Protein AF-A0A2P5D8F9-F1 (afdb_monomer_lite)

InterPro domains:
  IPR011990 Tetratricopeptide-like helical domain superfamily [G3DSA:1.25.40.10] (1-106)
  IPR046848 E motif [PF20431] (31-87)
  IPR046960 Pentatricopeptide repeat-containing protein At4g14850-like, plant [PTHR47926] (33-95)

pLDDT: mean 79.88, std 12.31, range [43.84, 93.25]

Organism: Parasponia andersonii (NCBI:txid3476)

Structure (mmCIF, N/CA/C/O backbone):
data_AF-A0A2P5D8F9-F1
#
_entry.id   AF-A0A2P5D8F9-F1
#
loop_
_atom_site.group_PDB
_atom_site.id
_atom_site.type_symbol
_atom_site.label_atom_id
_atom_site.label_alt_id
_atom_site.label_comp_id
_atom_site.label_asym_id
_atom_site.label_entity_id
_atom_site.label_seq_id
_atom_site.pdbx_PDB_ins_code
_atom_site.Cartn_x
_atom_site.Cartn_y
_atom_site.Cartn_z
_atom_site.occupancy
_atom_site.B_iso_or_equiv
_atom_site.auth_seq_id
_atom_site.auth_comp_id
_atom_site.auth_asym_id
_atom_site.auth_atom_id
_atom_site.pdbx_PDB_model_num
ATOM 1 N N . MET A 1 1 ? -5.973 -20.041 15.581 1.00 43.84 1 MET A N 1
ATOM 2 C CA . MET A 1 1 ? -7.073 -20.383 14.648 1.00 43.84 1 MET A CA 1
ATOM 3 C C . MET A 1 1 ? -6.852 -19.497 13.431 1.00 43.84 1 MET A C 1
ATOM 5 O O . MET A 1 1 ? -6.754 -18.305 13.642 1.00 43.84 1 MET A O 1
ATOM 9 N N . THR A 1 2 ? -6.565 -19.950 12.215 1.00 45.75 2 THR A N 1
ATOM 10 C CA . THR A 1 2 ? -7.042 -21.113 11.451 1.00 45.75 2 THR A CA 1
ATOM 11 C C . THR A 1 2 ? -5.952 -21.567 10.465 1.00 45.75 2 THR A C 1
ATOM 13 O O . THR A 1 2 ? -5.597 -20.816 9.566 1.00 45.75 2 THR A O 1
ATOM 16 N N . GLN A 1 3 ? -5.447 -22.798 10.609 1.00 51.78 3 GLN A N 1
ATOM 17 C CA . GLN A 1 3 ? -4.784 -23.534 9.524 1.00 51.78 3 GLN A CA 1
ATOM 18 C C . GLN A 1 3 ? -5.798 -24.547 9.000 1.00 51.78 3 GLN A C 1
ATOM 20 O O . GLN A 1 3 ? -5.904 -25.660 9.507 1.00 51.78 3 GLN A O 1
ATOM 25 N N . ILE A 1 4 ? -6.594 -24.140 8.023 1.00 54.47 4 ILE A N 1
ATOM 26 C CA . ILE A 1 4 ? -7.422 -25.057 7.246 1.00 54.47 4 ILE A CA 1
ATOM 27 C C . ILE A 1 4 ? -6.734 -25.042 5.879 1.00 54.47 4 ILE A C 1
ATOM 29 O O . ILE A 1 4 ? -6.595 -23.971 5.303 1.00 54.47 4 ILE A O 1
ATOM 33 N N . HIS A 1 5 ? -6.196 -26.180 5.428 1.00 59.62 5 HIS A N 1
ATOM 34 C CA . HIS A 1 5 ? -5.420 -26.378 4.179 1.00 59.62 5 HIS A CA 1
ATOM 35 C C . HIS A 1 5 ? -3.887 -26.210 4.211 1.00 59.62 5 HIS A C 1
ATOM 37 O O . HIS A 1 5 ? -3.257 -26.447 3.186 1.00 59.62 5 HIS A O 1
ATOM 43 N N . GLY A 1 6 ? -3.253 -25.871 5.341 1.00 56.50 6 GLY A N 1
ATOM 44 C CA . GLY A 1 6 ? -1.777 -25.828 5.431 1.00 56.50 6 GLY A CA 1
ATOM 45 C C . GLY A 1 6 ? -1.100 -24.742 4.577 1.00 56.50 6 GLY A C 1
ATOM 46 O O . GLY A 1 6 ? 0.119 -24.739 4.440 1.00 56.50 6 GLY A O 1
ATOM 47 N N . LEU A 1 7 ? -1.879 -23.814 4.018 1.00 62.62 7 LEU A N 1
ATOM 48 C CA . LEU A 1 7 ? -1.381 -22.650 3.294 1.00 62.62 7 LEU A CA 1
ATOM 49 C C . LEU A 1 7 ? -1.146 -21.516 4.293 1.00 62.62 7 LEU A C 1
ATOM 51 O O . LEU A 1 7 ? -2.039 -21.185 5.073 1.00 62.62 7 LEU A O 1
ATOM 55 N N . ASN A 1 8 ? 0.049 -20.927 4.272 1.00 65.00 8 ASN A N 1
ATOM 56 C CA . ASN A 1 8 ? 0.338 -19.683 4.977 1.00 65.00 8 ASN A CA 1
ATOM 57 C C . ASN A 1 8 ? 0.147 -18.532 3.976 1.00 65.00 8 ASN A C 1
ATOM 59 O O . ASN A 1 8 ? 0.966 -18.423 3.061 1.00 65.00 8 ASN A O 1
ATOM 63 N N . PRO A 1 9 ? -0.923 -17.722 4.077 1.00 74.19 9 PRO A N 1
ATOM 64 C CA . PRO A 1 9 ? -1.187 -16.667 3.106 1.00 74.19 9 PRO A CA 1
ATOM 65 C C . PRO A 1 9 ? -0.037 -15.655 3.082 1.00 74.19 9 PRO A C 1
ATOM 67 O O . PRO A 1 9 ? 0.327 -15.102 4.120 1.00 74.19 9 PRO A O 1
ATOM 70 N N . GLY A 1 10 ? 0.535 -15.439 1.899 1.00 77.12 10 GLY A N 1
ATOM 71 C CA . GLY A 1 10 ? 1.515 -14.386 1.639 1.00 77.12 10 GLY A CA 1
ATOM 72 C C . GLY A 1 10 ? 0.873 -13.006 1.489 1.00 77.12 10 GLY A C 1
ATOM 73 O O . GLY A 1 10 ? -0.353 -12.859 1.506 1.00 77.12 10 GLY A O 1
ATOM 74 N N . HIS A 1 11 ? 1.709 -11.986 1.317 1.00 75.38 11 HIS A N 1
ATOM 75 C CA . HIS A 1 11 ? 1.288 -10.596 1.140 1.00 75.38 11 HIS A CA 1
ATOM 76 C C . HIS A 1 11 ? 0.310 -10.415 -0.035 1.00 75.38 11 HIS A C 1
ATOM 78 O O . HIS A 1 11 ? -0.688 -9.705 0.102 1.00 75.38 11 HIS A O 1
ATOM 84 N N . GLU A 1 12 ? 0.509 -11.142 -1.142 1.00 76.50 12 GLU A N 1
ATOM 85 C CA . GLU A 1 12 ? -0.377 -11.107 -2.308 1.00 76.50 12 GLU A CA 1
ATOM 86 C C . GLU A 1 12 ? -1.822 -11.512 -1.968 1.00 76.50 12 GLU A C 1
ATOM 88 O O . GLU A 1 12 ? -2.779 -10.917 -2.467 1.00 76.50 12 GLU A O 1
ATOM 93 N N . HIS A 1 13 ? -1.997 -12.458 -1.042 1.00 81.88 13 HIS A N 1
ATOM 94 C CA . HIS A 1 13 ? -3.311 -12.936 -0.620 1.00 81.88 13 HIS A CA 1
ATOM 95 C C . HIS A 1 13 ? -4.051 -11.891 0.228 1.00 81.88 13 HIS A C 1
ATOM 97 O O . HIS A 1 13 ? -5.249 -11.672 0.038 1.00 81.88 13 HIS A O 1
ATOM 103 N N . TYR A 1 14 ? -3.344 -11.207 1.135 1.00 82.56 14 TYR A N 1
ATOM 104 C CA . TYR A 1 14 ? -3.925 -10.127 1.940 1.00 82.56 14 TYR A CA 1
ATOM 105 C C . TYR A 1 14 ? -4.237 -8.889 1.093 1.00 82.56 14 TYR A C 1
ATOM 107 O O . TYR A 1 14 ? -5.286 -8.275 1.286 1.00 82.56 14 TYR A O 1
ATOM 115 N N . ALA A 1 15 ? -3.389 -8.554 0.115 1.00 82.00 15 ALA A N 1
ATOM 116 C CA . ALA A 1 15 ? -3.650 -7.465 -0.824 1.00 82.00 15 ALA A CA 1
ATOM 117 C C . ALA A 1 15 ? -4.936 -7.710 -1.636 1.00 82.00 15 ALA A C 1
ATOM 119 O O . ALA A 1 15 ? -5.792 -6.826 -1.719 1.00 82.00 15 ALA A O 1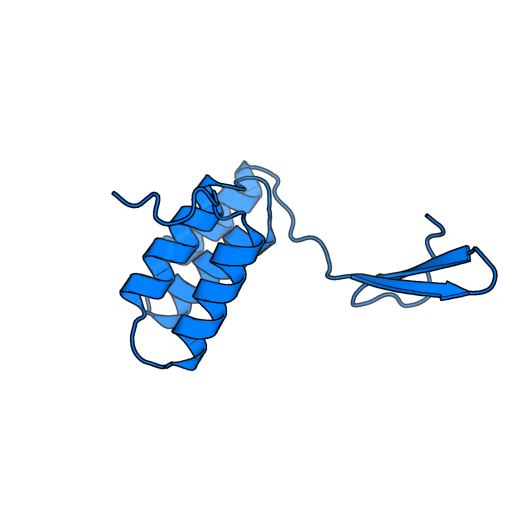
ATOM 120 N N . CYS A 1 16 ? -5.124 -8.930 -2.158 1.00 84.44 16 CYS A N 1
ATOM 121 C CA . CYS A 1 16 ? -6.371 -9.325 -2.818 1.00 84.44 16 CYS A CA 1
ATOM 122 C C . CYS A 1 16 ? -7.583 -9.215 -1.885 1.00 84.44 16 CYS A C 1
ATOM 124 O O . CYS A 1 16 ? -8.644 -8.751 -2.305 1.00 84.44 16 CYS A O 1
ATOM 126 N N . LEU A 1 17 ? -7.435 -9.617 -0.621 1.00 84.50 17 LEU A N 1
ATOM 127 C CA . LEU A 1 17 ? -8.519 -9.555 0.354 1.00 84.50 17 LEU A CA 1
ATOM 128 C C . LEU A 1 17 ? -8.925 -8.107 0.668 1.00 84.50 17 LEU A C 1
ATOM 130 O O . LEU A 1 17 ? -10.117 -7.815 0.726 1.00 84.50 17 LEU A O 1
ATOM 134 N N . VAL A 1 18 ? -7.965 -7.186 0.801 1.00 84.94 18 VAL A N 1
ATOM 135 C CA . VAL A 1 18 ? -8.251 -5.753 0.973 1.00 84.94 18 VAL A CA 1
ATOM 136 C C . VAL A 1 18 ? -9.066 -5.192 -0.197 1.00 84.94 18 VAL A C 1
ATOM 138 O O . VAL A 1 18 ? -10.034 -4.462 0.031 1.00 84.94 18 VAL A O 1
ATOM 141 N N . ASP A 1 19 ? -8.675 -5.503 -1.435 1.00 83.31 19 ASP A N 1
ATOM 142 C CA . ASP A 1 19 ? -9.366 -5.019 -2.637 1.00 83.31 19 ASP A CA 1
ATOM 143 C C . ASP A 1 19 ? -10.788 -5.590 -2.730 1.00 83.31 19 ASP A C 1
ATOM 145 O O . ASP A 1 19 ? -11.747 -4.841 -2.925 1.00 83.31 19 ASP A O 1
ATOM 149 N N . LEU A 1 20 ? -10.944 -6.898 -2.494 1.00 85.81 20 LEU A N 1
ATOM 150 C CA . LEU A 1 20 ? -12.246 -7.565 -2.493 1.00 85.81 20 LEU A CA 1
ATOM 151 C C . LEU A 1 20 ? -13.186 -6.966 -1.442 1.00 85.81 20 LEU A C 1
ATOM 153 O O . LEU A 1 20 ? -14.341 -6.664 -1.748 1.00 85.81 20 LEU A O 1
ATOM 157 N N . ILE A 1 21 ? -12.687 -6.755 -0.221 1.00 83.25 21 ILE A N 1
ATOM 158 C CA . ILE A 1 21 ? -13.467 -6.146 0.857 1.00 83.25 21 ILE A CA 1
ATOM 159 C C . ILE A 1 21 ? -13.865 -4.708 0.494 1.00 83.25 21 ILE A C 1
ATOM 161 O O . ILE A 1 21 ? -15.014 -4.321 0.703 1.00 83.25 21 ILE A O 1
ATOM 165 N N . GLY A 1 22 ? -12.942 -3.928 -0.077 1.00 80.56 22 GLY A N 1
ATOM 166 C CA . GLY A 1 22 ? -13.225 -2.561 -0.517 1.00 80.56 22 GLY A CA 1
ATOM 167 C C . GLY A 1 22 ? -14.340 -2.502 -1.563 1.00 80.56 22 GLY A C 1
ATOM 168 O O . GLY A 1 22 ? -15.254 -1.689 -1.446 1.00 80.56 22 GLY A O 1
ATOM 169 N N . ARG A 1 23 ? -14.322 -3.406 -2.551 1.00 82.31 23 ARG A N 1
ATOM 170 C CA . ARG A 1 23 ? -15.360 -3.485 -3.596 1.00 82.31 23 ARG A CA 1
ATOM 171 C C . ARG A 1 23 ? -16.718 -3.948 -3.077 1.00 82.31 23 ARG A C 1
ATOM 173 O O . ARG A 1 23 ? -17.735 -3.575 -3.651 1.00 82.31 23 ARG A O 1
ATOM 180 N N . ALA A 1 24 ? -16.741 -4.751 -2.014 1.00 85.25 24 ALA A N 1
ATOM 181 C CA . ALA A 1 24 ? -17.978 -5.214 -1.389 1.00 85.25 24 ALA A CA 1
ATOM 182 C C . ALA A 1 24 ? -18.740 -4.096 -0.646 1.00 85.25 24 ALA A C 1
ATOM 184 O O . ALA A 1 24 ? -19.898 -4.293 -0.286 1.00 85.25 24 ALA A O 1
ATOM 185 N N . GLY A 1 25 ? -18.120 -2.925 -0.442 1.00 72.81 25 GLY A N 1
ATOM 186 C CA . GLY A 1 25 ? -18.810 -1.690 -0.062 1.00 72.81 25 GLY A CA 1
ATOM 187 C C . GLY A 1 25 ? -19.338 -1.622 1.374 1.00 72.81 25 GLY A C 1
ATOM 188 O O . GLY A 1 25 ? -20.224 -0.811 1.630 1.00 72.81 25 GLY A O 1
ATOM 189 N N . GLY A 1 26 ? -18.851 -2.453 2.308 1.00 66.44 26 GLY A N 1
ATOM 190 C CA . GLY A 1 26 ? -19.467 -2.496 3.643 1.00 66.44 26 GLY A CA 1
ATOM 191 C C . GLY A 1 26 ? -18.694 -3.130 4.797 1.00 66.44 26 GLY A C 1
ATOM 192 O O . GLY A 1 26 ? -19.319 -3.460 5.799 1.00 66.44 26 GLY A O 1
ATOM 193 N N . LEU A 1 27 ? -17.376 -3.329 4.708 1.00 78.12 27 LEU A N 1
ATOM 194 C CA . LEU A 1 27 ? -16.600 -3.899 5.823 1.00 78.12 27 LEU A CA 1
ATOM 195 C C . LEU A 1 27 ? -15.296 -3.125 6.060 1.00 78.12 27 LEU A C 1
ATOM 197 O O . LEU A 1 27 ? -14.211 -3.706 6.045 1.00 78.12 27 LEU A O 1
ATOM 201 N N . ASP A 1 28 ? -15.390 -1.814 6.285 1.00 77.56 28 ASP A N 1
ATOM 202 C CA . ASP A 1 28 ? -14.210 -0.958 6.487 1.00 77.56 28 ASP A CA 1
ATOM 203 C C . ASP A 1 28 ? -13.330 -1.422 7.650 1.00 77.56 28 ASP A C 1
ATOM 205 O O . ASP A 1 28 ? -12.106 -1.330 7.586 1.00 77.56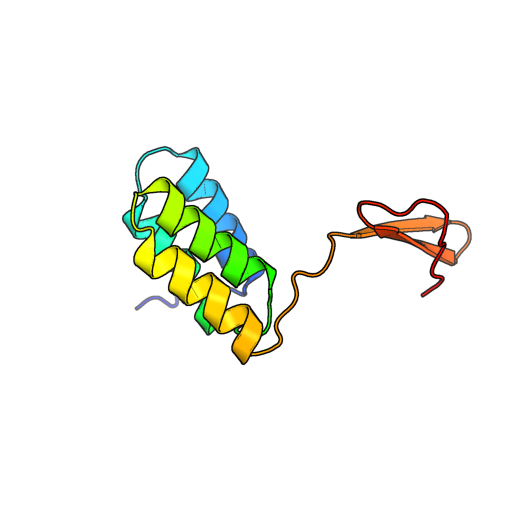 28 ASP A O 1
ATOM 209 N N . GLU A 1 29 ? -13.929 -1.990 8.694 1.00 80.44 29 GLU A N 1
ATOM 210 C CA . GLU A 1 29 ? -13.177 -2.537 9.819 1.00 80.44 29 GLU A CA 1
ATOM 211 C C . GLU A 1 29 ? -12.386 -3.792 9.443 1.00 80.44 29 GLU A C 1
ATOM 213 O O . GLU A 1 29 ? -11.184 -3.852 9.691 1.00 80.44 29 GLU A O 1
ATOM 218 N N . ALA A 1 30 ? -13.006 -4.744 8.739 1.00 82.25 30 ALA A N 1
ATOM 219 C CA . ALA A 1 30 ? -12.294 -5.917 8.233 1.00 82.25 30 ALA A CA 1
ATOM 220 C C . ALA A 1 30 ? -11.191 -5.511 7.242 1.00 82.25 30 ALA A C 1
ATOM 222 O O . ALA A 1 30 ? -10.085 -6.045 7.285 1.00 82.25 30 ALA A O 1
ATOM 223 N N . ARG A 1 31 ? -11.466 -4.519 6.386 1.00 83.19 31 ARG A N 1
ATOM 224 C CA . ARG A 1 31 ? -10.499 -3.958 5.435 1.00 83.19 31 ARG A CA 1
ATOM 225 C C . ARG A 1 31 ? -9.268 -3.398 6.154 1.00 83.19 31 ARG A C 1
ATOM 227 O O . ARG A 1 31 ? -8.146 -3.674 5.732 1.00 83.19 31 ARG A O 1
ATOM 234 N N . ARG A 1 32 ? -9.473 -2.658 7.251 1.00 82.81 32 ARG A N 1
ATOM 235 C CA . ARG A 1 32 ? -8.396 -2.097 8.082 1.00 82.81 32 ARG A CA 1
ATOM 236 C C . ARG A 1 32 ? -7.576 -3.175 8.774 1.00 82.81 32 ARG A C 1
ATOM 238 O O . ARG A 1 32 ? -6.354 -3.107 8.724 1.00 82.81 32 ARG A O 1
ATOM 245 N N . GLU A 1 33 ? -8.211 -4.170 9.385 1.00 85.06 33 GLU A N 1
ATOM 246 C CA . GLU A 1 33 ? -7.487 -5.243 10.081 1.00 85.06 33 GLU A CA 1
ATOM 247 C C . GLU A 1 33 ? -6.621 -6.065 9.116 1.00 85.06 33 GLU A C 1
ATOM 249 O O . GLU A 1 33 ? -5.459 -6.359 9.401 1.00 85.06 33 GLU A O 1
ATOM 254 N N . VAL A 1 34 ? -7.134 -6.348 7.917 1.00 85.69 34 VAL A N 1
ATOM 255 C CA . VAL A 1 34 ? -6.371 -7.020 6.855 1.00 85.69 34 VAL A CA 1
ATOM 256 C C . VAL A 1 34 ? -5.204 -6.143 6.375 1.00 85.69 34 VAL A C 1
ATOM 258 O O . VAL A 1 34 ? -4.096 -6.649 6.199 1.00 85.69 34 VAL A O 1
ATOM 261 N N . ALA A 1 35 ? -5.403 -4.831 6.214 1.00 85.25 35 ALA A N 1
ATOM 262 C CA . ALA A 1 35 ? -4.337 -3.909 5.812 1.00 85.25 35 ALA A CA 1
ATOM 263 C C . ALA A 1 35 ? -3.247 -3.741 6.880 1.00 85.25 35 ALA A C 1
ATOM 265 O O . ALA A 1 35 ? -2.064 -3.718 6.545 1.00 85.25 35 ALA A O 1
ATOM 266 N N . LYS A 1 36 ? -3.621 -3.678 8.165 1.00 86.50 36 LYS A N 1
ATOM 267 C CA . LYS A 1 36 ? -2.663 -3.709 9.281 1.00 86.50 36 LYS A CA 1
ATOM 268 C C . LYS A 1 36 ? -1.854 -4.999 9.255 1.00 86.50 36 LYS A C 1
ATOM 270 O O . LYS A 1 36 ? -0.639 -4.958 9.417 1.00 86.50 36 LYS A O 1
ATOM 275 N N . LYS A 1 37 ? -2.498 -6.138 8.974 1.00 87.88 37 LYS A N 1
ATOM 276 C CA . LYS A 1 37 ? -1.776 -7.406 8.880 1.00 87.88 37 LYS A CA 1
ATOM 277 C C . LYS A 1 37 ? -0.775 -7.424 7.729 1.00 87.88 37 LYS A C 1
ATOM 279 O O . LYS A 1 37 ? 0.346 -7.890 7.901 1.00 87.88 37 LYS A O 1
ATOM 284 N N . LEU A 1 38 ? -1.161 -6.882 6.577 1.00 85.00 38 LEU A N 1
ATOM 285 C CA . LEU A 1 38 ? -0.277 -6.723 5.425 1.00 85.00 38 LEU A CA 1
ATOM 286 C C . LEU A 1 38 ? 0.918 -5.804 5.745 1.00 85.00 38 LEU A C 1
ATOM 288 O O . LEU A 1 38 ? 2.047 -6.110 5.371 1.00 85.00 38 LEU A O 1
ATOM 292 N N . PHE A 1 39 ? 0.687 -4.730 6.504 1.00 84.81 39 PHE A N 1
ATOM 293 C CA . PHE A 1 39 ? 1.740 -3.838 6.993 1.00 84.81 39 PHE A CA 1
ATOM 294 C C . PHE A 1 39 ? 2.744 -4.548 7.916 1.00 84.81 39 PHE A C 1
ATOM 296 O O . PHE A 1 39 ? 3.947 -4.368 7.760 1.00 84.81 39 PHE A O 1
ATOM 303 N N . GLU A 1 40 ? 2.272 -5.383 8.847 1.00 86.31 40 GLU A N 1
ATOM 304 C CA . GLU A 1 40 ? 3.145 -6.190 9.716 1.00 86.31 40 GLU A CA 1
ATOM 305 C C . GLU A 1 40 ? 3.975 -7.221 8.939 1.00 86.31 40 GLU A C 1
ATOM 307 O O . GLU A 1 40 ? 5.089 -7.546 9.348 1.00 86.31 40 GLU A O 1
ATOM 312 N N . LEU A 1 41 ? 3.421 -7.769 7.853 1.00 86.12 41 LEU A N 1
ATOM 313 C CA . LEU A 1 41 ? 4.082 -8.790 7.038 1.00 86.12 41 LEU A CA 1
ATOM 314 C C . LEU A 1 41 ? 5.169 -8.201 6.134 1.00 86.12 41 LEU A C 1
ATOM 316 O O . LEU A 1 41 ? 6.196 -8.844 5.931 1.00 86.12 41 LEU A O 1
ATOM 320 N N . GLU A 1 42 ? 4.955 -6.993 5.610 1.00 86.25 42 GLU A N 1
ATOM 321 C CA . GLU A 1 42 ? 5.905 -6.301 4.736 1.00 86.25 42 GLU A CA 1
ATOM 322 C C . GLU A 1 42 ? 6.088 -4.832 5.164 1.00 86.25 42 GLU A C 1
ATOM 324 O O . GLU A 1 42 ? 5.577 -3.915 4.505 1.00 86.25 42 GLU A O 1
ATOM 329 N N . PRO A 1 43 ? 6.831 -4.585 6.258 1.00 85.50 43 PRO A N 1
ATOM 330 C CA . PRO A 1 43 ? 7.019 -3.246 6.824 1.00 85.50 43 PRO A CA 1
ATOM 331 C C . PRO A 1 43 ? 7.880 -2.320 5.954 1.00 85.50 43 PRO A C 1
ATOM 333 O O . PRO A 1 43 ? 7.892 -1.111 6.186 1.00 85.50 43 PRO A O 1
ATOM 336 N N . ASP A 1 44 ? 8.573 -2.868 4.952 1.00 87.50 44 ASP A N 1
ATOM 337 C CA . ASP A 1 44 ? 9.394 -2.117 3.996 1.00 87.50 44 ASP A CA 1
ATOM 338 C C . ASP A 1 44 ? 8.659 -1.824 2.674 1.00 87.50 44 ASP A C 1
ATOM 340 O O . ASP A 1 44 ? 9.162 -1.103 1.811 1.00 87.50 44 ASP A O 1
ATOM 344 N N . ASN A 1 45 ? 7.440 -2.346 2.502 1.00 86.50 45 ASN A N 1
ATOM 345 C CA . ASN A 1 45 ? 6.656 -2.150 1.289 1.00 86.50 45 ASN A CA 1
ATOM 346 C C . ASN A 1 45 ? 5.901 -0.812 1.348 1.00 86.50 45 ASN A C 1
ATOM 348 O O . ASN A 1 45 ? 4.865 -0.670 2.005 1.00 86.50 45 ASN A O 1
ATOM 352 N N . GLY A 1 46 ? 6.383 0.186 0.603 1.00 86.56 46 GLY A N 1
ATOM 353 C CA . GLY A 1 46 ? 5.760 1.513 0.545 1.00 86.56 46 GLY A CA 1
ATOM 354 C C . GLY A 1 46 ? 4.324 1.525 0.009 1.00 86.56 46 GLY A C 1
ATOM 355 O O . GLY A 1 46 ? 3.574 2.462 0.288 1.00 86.56 46 GLY A O 1
ATOM 356 N N . GLY A 1 47 ? 3.903 0.488 -0.721 1.00 85.12 47 GLY A N 1
ATOM 357 C CA . GLY A 1 47 ? 2.510 0.297 -1.118 1.00 85.12 47 GLY A CA 1
ATOM 358 C C . GLY A 1 47 ? 1.573 0.137 0.080 1.00 85.12 47 GLY A C 1
ATOM 359 O O . GLY A 1 47 ? 0.494 0.732 0.077 1.00 85.12 47 GLY A O 1
ATOM 360 N N . ASN A 1 48 ? 2.013 -0.569 1.124 1.00 88.38 48 ASN A N 1
ATOM 361 C CA . ASN A 1 48 ? 1.207 -0.870 2.309 1.00 88.38 48 ASN A CA 1
ATOM 362 C C . ASN A 1 48 ? 0.948 0.375 3.161 1.00 88.38 48 ASN A C 1
ATOM 364 O O . ASN A 1 48 ? -0.175 0.585 3.619 1.00 88.38 48 ASN A O 1
ATOM 368 N N . TYR A 1 49 ? 1.943 1.256 3.297 1.00 90.56 49 TYR A N 1
ATOM 369 C CA . TYR A 1 49 ? 1.765 2.548 3.970 1.00 90.56 49 TYR A CA 1
ATOM 370 C C . TYR A 1 49 ? 0.732 3.414 3.250 1.00 90.56 49 TYR A C 1
ATOM 372 O O . TYR A 1 49 ? -0.170 3.969 3.873 1.00 90.56 49 TYR A O 1
ATOM 380 N N . VAL A 1 50 ? 0.841 3.519 1.923 1.00 89.44 50 VAL A N 1
ATOM 381 C CA . VAL A 1 50 ? -0.092 4.326 1.127 1.00 89.44 50 VAL A CA 1
ATOM 382 C C . VAL A 1 50 ? -1.507 3.764 1.219 1.00 89.44 50 VAL A C 1
ATOM 384 O O . VAL A 1 50 ? -2.460 4.523 1.384 1.00 89.44 50 VAL A O 1
ATOM 387 N N . LEU A 1 51 ? -1.642 2.440 1.154 1.00 87.81 51 LEU A N 1
ATOM 388 C CA . LEU A 1 51 ? -2.917 1.752 1.295 1.00 87.81 51 LEU A CA 1
ATOM 389 C C . LEU A 1 51 ? -3.569 2.042 2.655 1.00 87.81 51 LEU A C 1
ATOM 391 O O . LEU A 1 51 ? -4.726 2.457 2.693 1.00 87.81 51 LEU A O 1
ATOM 395 N N . LEU A 1 52 ? -2.824 1.885 3.753 1.00 88.56 52 LEU A N 1
ATOM 396 C CA . LEU A 1 52 ? -3.329 2.113 5.108 1.00 88.56 52 LEU A CA 1
ATOM 397 C C . LEU A 1 52 ? -3.658 3.596 5.362 1.00 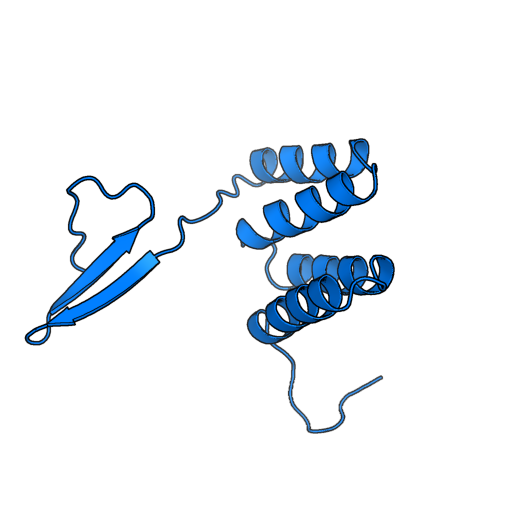88.56 52 LEU A C 1
ATOM 399 O O . LEU A 1 52 ? -4.710 3.903 5.917 1.00 88.56 52 LEU A O 1
ATOM 403 N N . SER A 1 53 ? -2.815 4.522 4.890 1.00 90.31 53 SER A N 1
ATOM 404 C CA . SER A 1 53 ? -3.078 5.967 4.976 1.00 90.31 53 SER A CA 1
ATOM 405 C C . SER A 1 53 ? -4.361 6.360 4.237 1.00 90.31 53 SER A C 1
ATOM 407 O O . SER A 1 53 ? -5.169 7.119 4.768 1.00 90.31 53 SER A O 1
ATOM 409 N N . ASN A 1 54 ? -4.592 5.816 3.037 1.00 89.31 54 ASN A N 1
ATOM 410 C CA . ASN A 1 54 ? -5.819 6.084 2.286 1.00 89.31 54 ASN A CA 1
ATOM 411 C C . ASN A 1 54 ? -7.061 5.555 3.012 1.00 89.31 54 ASN A C 1
ATOM 413 O O . ASN A 1 54 ? -8.052 6.268 3.083 1.00 89.31 54 ASN A O 1
ATOM 417 N N . MET A 1 55 ? -7.000 4.366 3.620 1.00 86.19 55 MET A N 1
ATOM 418 C CA . MET A 1 55 ? -8.126 3.850 4.411 1.00 86.19 55 MET A CA 1
ATOM 419 C C . MET A 1 55 ? -8.473 4.738 5.604 1.00 86.19 55 MET A C 1
ATOM 421 O O . MET A 1 55 ? -9.649 4.940 5.898 1.00 86.19 55 MET A O 1
ATOM 425 N N . TYR A 1 56 ? -7.462 5.261 6.299 1.00 87.69 56 TYR A N 1
ATOM 426 C CA . TYR A 1 56 ? -7.690 6.196 7.396 1.00 87.69 56 TYR A CA 1
ATOM 427 C C . TYR A 1 56 ? -8.323 7.503 6.894 1.00 87.69 56 TYR A C 1
ATOM 429 O O . TYR A 1 56 ? -9.282 7.982 7.498 1.00 87.69 56 TYR A O 1
ATOM 437 N N . LYS A 1 57 ? -7.890 8.021 5.736 1.00 87.94 57 LYS A N 1
ATOM 438 C CA . LYS A 1 57 ? -8.512 9.196 5.096 1.00 87.94 57 LYS A CA 1
ATOM 439 C C . LYS A 1 57 ? -9.962 8.949 4.688 1.00 87.94 57 LYS A C 1
ATOM 441 O O . LYS A 1 57 ? -10.802 9.799 4.967 1.00 87.94 57 LYS A O 1
ATOM 446 N N . ASP A 1 58 ? -10.255 7.798 4.082 1.00 84.75 58 ASP A N 1
ATOM 447 C CA . ASP A 1 58 ? -11.606 7.421 3.643 1.00 84.75 58 ASP A CA 1
ATOM 448 C C . ASP A 1 58 ? -12.604 7.420 4.818 1.00 84.75 58 ASP A C 1
ATOM 450 O O . ASP A 1 58 ? -13.769 7.767 4.645 1.00 84.75 58 ASP A O 1
ATOM 454 N N . ASN A 1 59 ? -12.137 7.083 6.026 1.00 81.69 59 ASN A N 1
ATOM 455 C CA . ASN A 1 59 ? -12.953 7.029 7.241 1.00 81.69 59 ASN A CA 1
ATOM 456 C C . ASN A 1 59 ? -12.897 8.316 8.095 1.00 81.69 59 ASN A C 1
ATOM 458 O O . ASN A 1 59 ? -13.431 8.344 9.201 1.00 81.69 59 ASN A O 1
ATOM 462 N N . GLY A 1 60 ? -12.225 9.374 7.626 1.00 86.00 60 GLY A N 1
ATOM 463 C CA . GLY A 1 60 ? -12.078 10.642 8.356 1.00 86.00 60 GLY A CA 1
ATOM 464 C C . GLY A 1 60 ? -11.046 10.636 9.495 1.00 86.00 60 GLY A C 1
ATOM 465 O O . GLY A 1 60 ? -10.875 11.653 10.166 1.00 86.00 60 GLY A O 1
ATOM 466 N N . SER A 1 61 ? -10.321 9.533 9.680 1.00 88.94 61 SER A N 1
ATOM 467 C CA . SER A 1 61 ? -9.207 9.358 10.624 1.00 88.94 61 SER A CA 1
ATOM 468 C C . SER A 1 61 ? -7.934 10.035 10.095 1.00 88.94 61 SER A C 1
ATOM 470 O O . SER A 1 61 ? -6.972 9.393 9.676 1.00 88.94 61 SER A O 1
ATOM 472 N N . LEU A 1 62 ? -7.946 11.365 10.001 1.00 91.25 62 LEU A N 1
ATOM 473 C CA . LEU A 1 62 ? -6.849 12.118 9.379 1.00 91.25 62 LEU A CA 1
ATOM 474 C C . LEU A 1 62 ? -5.549 12.069 10.195 1.00 91.25 62 LEU A C 1
ATOM 476 O O . LEU A 1 62 ? -4.469 12.088 9.609 1.00 91.25 62 LEU A O 1
ATOM 480 N N . GLU A 1 63 ? -5.644 11.981 11.523 1.00 92.81 63 GLU A N 1
ATOM 481 C CA . GLU A 1 63 ? -4.479 11.938 12.412 1.00 92.81 63 GLU A CA 1
ATOM 482 C C . GLU A 1 63 ? -3.670 10.653 12.198 1.00 92.81 63 GLU A C 1
ATOM 484 O O . GLU A 1 63 ? -2.463 10.705 11.958 1.00 92.81 63 GLU A O 1
ATOM 489 N N . GLU A 1 64 ? -4.346 9.509 12.141 1.00 90.31 64 GLU A N 1
ATOM 490 C CA . GLU A 1 64 ? -3.736 8.212 11.862 1.00 90.31 64 GLU A CA 1
ATOM 491 C C . GLU A 1 64 ? -3.146 8.168 10.444 1.00 90.31 64 GLU A C 1
ATOM 493 O O . GLU A 1 64 ? -2.057 7.634 10.217 1.00 90.31 64 GLU A O 1
ATOM 498 N N . ALA A 1 65 ? -3.819 8.780 9.464 1.00 90.94 65 ALA A N 1
ATOM 499 C CA . ALA A 1 65 ? -3.297 8.873 8.103 1.00 90.94 65 ALA A CA 1
ATOM 500 C C . ALA A 1 65 ? -1.992 9.686 8.019 1.00 90.94 65 ALA A C 1
ATOM 502 O O . ALA A 1 65 ? -1.090 9.340 7.236 1.00 90.94 65 ALA A O 1
ATOM 503 N N . ASP A 1 66 ? -1.896 10.753 8.810 1.00 93.12 66 ASP A N 1
ATOM 504 C CA . ASP A 1 66 ? -0.706 11.588 8.931 1.00 93.12 66 ASP A CA 1
ATOM 505 C C . ASP A 1 66 ? 0.430 10.847 9.639 1.00 93.12 66 ASP A C 1
ATOM 507 O O . ASP A 1 66 ? 1.576 10.925 9.195 1.00 93.12 66 ASP A O 1
ATOM 511 N N . GLU A 1 67 ? 0.139 10.085 10.693 1.00 93.25 67 GLU A N 1
ATOM 512 C CA . GLU A 1 67 ? 1.124 9.237 11.374 1.00 93.25 67 GLU A CA 1
ATOM 513 C C . GLU A 1 67 ? 1.746 8.206 10.429 1.00 93.25 67 GLU A C 1
ATOM 515 O O . GLU A 1 67 ? 2.976 8.086 10.356 1.00 93.25 67 GLU A O 1
ATOM 520 N N . ILE A 1 68 ? 0.923 7.523 9.627 1.00 90.75 68 ILE A N 1
ATOM 521 C CA . ILE A 1 68 ? 1.415 6.585 8.611 1.00 90.75 68 ILE A CA 1
ATOM 522 C C . ILE A 1 68 ? 2.301 7.310 7.590 1.00 90.75 68 ILE A C 1
ATOM 524 O O . ILE A 1 68 ? 3.392 6.842 7.272 1.00 90.75 68 ILE A O 1
ATOM 528 N N . THR A 1 69 ? 1.904 8.497 7.133 1.00 89.19 69 THR A N 1
ATOM 529 C CA . THR A 1 69 ? 2.711 9.274 6.178 1.00 89.19 69 THR A CA 1
ATOM 530 C C . THR A 1 69 ? 4.042 9.739 6.788 1.00 89.19 69 THR A C 1
ATOM 532 O O . THR A 1 69 ? 5.084 9.660 6.136 1.00 89.19 69 THR A O 1
ATOM 535 N N . ARG A 1 70 ? 4.049 10.184 8.052 1.00 92.81 70 ARG A N 1
ATOM 536 C CA . ARG A 1 70 ? 5.277 10.578 8.769 1.00 92.81 70 ARG A CA 1
ATOM 537 C C . ARG A 1 70 ? 6.212 9.392 8.971 1.00 92.81 70 ARG A C 1
ATOM 539 O O . ARG A 1 70 ? 7.417 9.526 8.753 1.00 92.81 70 ARG A O 1
ATOM 546 N N . SER A 1 71 ? 5.670 8.235 9.347 1.00 91.00 71 SER A N 1
ATOM 547 C CA . SER A 1 71 ? 6.470 7.026 9.559 1.00 91.00 71 SER A CA 1
ATOM 548 C C . SER A 1 71 ? 7.153 6.542 8.277 1.00 91.00 71 SER A C 1
ATOM 550 O O . SER A 1 71 ? 8.304 6.122 8.361 1.00 91.00 71 SER A O 1
ATOM 552 N N . MET A 1 72 ? 6.554 6.722 7.087 1.00 90.56 72 MET A N 1
ATOM 553 C CA . MET A 1 72 ? 7.258 6.479 5.812 1.00 90.56 72 MET A CA 1
ATOM 554 C C . MET A 1 72 ? 8.556 7.289 5.708 1.00 90.56 72 MET A C 1
ATOM 556 O O . MET A 1 72 ? 9.587 6.761 5.295 1.00 90.56 72 MET A O 1
ATOM 560 N N . GLY A 1 73 ? 8.525 8.566 6.102 1.00 88.75 73 GLY A N 1
ATOM 561 C CA . GLY A 1 73 ? 9.697 9.442 6.073 1.00 88.75 73 GLY A CA 1
ATOM 562 C C . GLY A 1 73 ? 10.776 9.021 7.072 1.00 88.75 73 GLY A C 1
ATOM 563 O O . GLY A 1 73 ? 11.953 8.960 6.717 1.00 88.75 73 GLY A O 1
ATOM 564 N N . ILE A 1 74 ? 10.371 8.682 8.300 1.00 89.88 74 ILE A N 1
ATOM 565 C CA . ILE A 1 74 ? 11.274 8.220 9.369 1.00 89.88 74 ILE A CA 1
ATOM 566 C C . ILE A 1 74 ? 11.945 6.900 8.974 1.00 89.88 74 ILE A C 1
ATOM 568 O O . ILE A 1 74 ? 13.165 6.769 9.076 1.00 89.88 74 ILE A O 1
ATOM 572 N N . ASN A 1 75 ? 11.159 5.963 8.444 1.00 86.88 75 ASN A N 1
ATOM 573 C CA . ASN A 1 75 ? 11.617 4.641 8.023 1.00 86.88 75 ASN A CA 1
ATOM 574 C C . ASN A 1 75 ? 12.294 4.663 6.641 1.00 86.88 75 ASN A C 1
ATOM 576 O O . ASN A 1 75 ? 12.751 3.632 6.162 1.00 86.88 75 ASN A O 1
ATOM 580 N N . ARG A 1 76 ? 12.384 5.838 5.995 1.00 88.25 76 ARG A N 1
ATOM 581 C CA . ARG A 1 76 ? 12.941 6.037 4.643 1.00 88.25 76 ARG A CA 1
ATOM 582 C C . ARG A 1 76 ? 12.285 5.153 3.576 1.00 88.25 76 ARG A C 1
ATOM 584 O O . ARG A 1 76 ? 12.903 4.849 2.555 1.00 88.25 76 ARG A O 1
ATOM 591 N N . ILE A 1 77 ? 11.025 4.790 3.789 1.00 88.81 77 ILE A N 1
ATOM 592 C CA . ILE A 1 77 ? 10.235 3.988 2.864 1.00 88.81 77 ILE A CA 1
ATOM 593 C C . ILE A 1 77 ? 9.757 4.871 1.721 1.00 88.81 77 ILE A C 1
ATOM 595 O O . ILE A 1 77 ? 9.217 5.963 1.918 1.00 88.81 77 ILE A O 1
ATOM 599 N N . ARG A 1 78 ? 9.939 4.382 0.497 1.00 83.44 78 ARG A N 1
ATOM 600 C CA . ARG A 1 78 ? 9.428 5.022 -0.713 1.00 83.44 78 ARG A CA 1
ATOM 601 C C . ARG A 1 78 ? 8.440 4.076 -1.369 1.00 83.44 78 ARG A C 1
ATOM 603 O O . ARG A 1 78 ? 8.588 2.862 -1.308 1.00 83.44 78 ARG A O 1
ATOM 610 N N . LYS A 1 79 ? 7.407 4.642 -1.985 1.00 78.25 79 LYS A N 1
ATOM 611 C CA . LYS A 1 79 ? 6.511 3.861 -2.828 1.00 78.25 79 LYS A CA 1
ATOM 612 C C . LYS A 1 79 ? 7.252 3.556 -4.125 1.00 78.25 79 LYS A C 1
ATOM 614 O O . LYS A 1 79 ? 7.549 4.488 -4.875 1.00 78.25 79 LYS A O 1
ATOM 619 N N . ASP A 1 80 ? 7.502 2.281 -4.391 1.00 71.00 80 ASP A N 1
ATOM 620 C CA . ASP A 1 80 ? 7.977 1.869 -5.704 1.00 71.00 80 ASP A CA 1
ATOM 621 C C . ASP A 1 80 ? 6.918 2.191 -6.756 1.00 71.00 80 ASP A C 1
ATOM 623 O O . ASP A 1 80 ? 5.706 2.027 -6.557 1.00 71.00 80 ASP A O 1
ATOM 627 N N . HIS A 1 81 ? 7.378 2.709 -7.888 1.00 69.50 81 HIS A N 1
ATOM 628 C CA . HIS A 1 81 ? 6.504 2.893 -9.030 1.00 69.50 81 HIS A CA 1
ATOM 629 C C . HIS A 1 81 ? 6.097 1.514 -9.538 1.00 69.50 81 HIS A C 1
ATOM 631 O O . HIS A 1 81 ? 6.950 0.654 -9.748 1.00 69.50 81 HIS A O 1
ATOM 637 N N . GLY A 1 82 ? 4.794 1.314 -9.751 1.00 71.56 82 GLY A N 1
ATOM 638 C CA . GLY A 1 82 ? 4.323 0.122 -10.445 1.00 71.56 82 GLY A CA 1
ATOM 639 C C . GLY A 1 82 ? 5.032 0.016 -11.791 1.00 71.56 82 GLY A C 1
ATOM 640 O O . GLY A 1 82 ? 5.167 1.021 -12.501 1.00 71.56 82 GLY A O 1
ATOM 641 N N . CYS A 1 83 ? 5.503 -1.186 -12.108 1.00 77.69 83 CYS A N 1
ATOM 642 C CA . CYS A 1 83 ? 6.153 -1.479 -13.368 1.00 77.69 83 CYS A CA 1
ATOM 643 C C . CYS A 1 83 ? 5.385 -2.553 -14.137 1.00 77.69 83 CYS A C 1
ATOM 645 O O . CYS A 1 83 ? 4.724 -3.412 -13.553 1.00 77.69 83 CYS A O 1
ATOM 647 N N . CYS A 1 84 ? 5.466 -2.493 -15.458 1.00 80.50 84 CYS A N 1
ATOM 648 C CA . CYS A 1 84 ? 5.174 -3.626 -16.320 1.00 80.50 84 CYS A CA 1
ATOM 649 C C . CYS A 1 84 ? 6.448 -4.022 -17.058 1.00 80.50 84 CYS A C 1
ATOM 651 O O . CYS A 1 84 ? 7.369 -3.215 -17.197 1.00 80.50 84 CYS A O 1
ATOM 653 N N . TRP A 1 85 ? 6.507 -5.262 -17.531 1.00 86.88 85 TRP A N 1
ATOM 65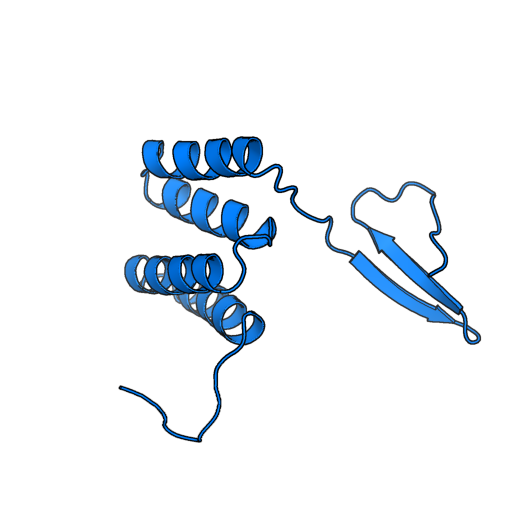4 C CA . TRP A 1 85 ? 7.590 -5.707 -18.390 1.00 86.88 85 TRP A CA 1
ATOM 655 C C . TRP A 1 85 ? 7.062 -6.473 -19.595 1.00 86.88 85 TRP A C 1
ATOM 657 O O . TRP A 1 85 ? 5.995 -7.085 -19.536 1.00 86.88 85 TRP A O 1
ATOM 667 N N . ILE A 1 86 ? 7.812 -6.418 -20.692 1.00 88.25 86 ILE A N 1
ATOM 668 C CA . ILE A 1 86 ? 7.593 -7.259 -21.870 1.00 88.25 86 ILE A CA 1
ATOM 669 C C . ILE A 1 86 ? 8.901 -7.945 -22.245 1.00 88.25 86 ILE A C 1
ATOM 671 O O . ILE A 1 86 ? 9.972 -7.347 -22.128 1.00 88.25 86 ILE A O 1
ATOM 675 N N . ASP A 1 87 ? 8.790 -9.169 -22.748 1.00 91.19 87 ASP A N 1
ATOM 676 C CA . ASP A 1 87 ? 9.919 -9.928 -23.272 1.00 91.19 87 ASP A CA 1
ATOM 677 C C . ASP A 1 87 ? 9.845 -9.968 -24.799 1.00 91.19 87 ASP A C 1
ATOM 679 O O . ASP A 1 87 ? 8.854 -10.419 -25.377 1.00 91.19 87 ASP A O 1
ATOM 683 N N . VAL A 1 88 ? 10.896 -9.485 -25.462 1.00 92.00 88 VAL A N 1
ATOM 684 C CA . VAL A 1 88 ? 11.032 -9.510 -26.926 1.00 92.00 88 VAL A CA 1
ATOM 685 C C . VAL A 1 88 ? 12.432 -9.995 -27.268 1.00 92.00 88 VAL A C 1
ATOM 687 O O . VAL A 1 88 ? 13.413 -9.421 -26.801 1.00 92.00 88 VAL A O 1
ATOM 690 N N . ASP A 1 89 ? 12.538 -11.053 -28.073 1.00 87.69 89 ASP A N 1
ATOM 691 C CA . ASP A 1 89 ? 13.815 -11.613 -28.539 1.00 87.69 89 ASP A CA 1
ATOM 692 C C . ASP A 1 89 ? 14.841 -11.856 -27.409 1.00 87.69 89 ASP A C 1
ATOM 694 O O . ASP A 1 89 ? 16.002 -11.449 -27.501 1.00 87.69 89 ASP A O 1
ATOM 698 N N . ASN A 1 90 ? 14.410 -12.506 -26.319 1.00 89.12 90 ASN A N 1
ATOM 699 C CA . ASN A 1 90 ? 15.207 -12.751 -25.102 1.00 89.12 90 ASN A CA 1
ATOM 700 C C . ASN A 1 90 ? 15.733 -11.480 -24.406 1.00 89.12 90 ASN A C 1
ATOM 702 O O . ASN A 1 90 ? 16.719 -11.536 -23.670 1.00 89.12 90 ASN A O 1
ATOM 706 N N . LYS A 1 91 ? 15.090 -10.330 -24.624 1.00 87.38 91 LYS A N 1
ATOM 707 C CA . LYS A 1 91 ? 15.357 -9.090 -23.893 1.00 87.38 91 LYS A CA 1
ATOM 708 C C . LYS A 1 91 ? 14.115 -8.673 -23.120 1.00 87.38 91 LYS A C 1
ATOM 710 O O . LYS A 1 91 ? 13.038 -8.561 -23.702 1.00 87.38 91 LYS A O 1
ATOM 715 N N . THR A 1 92 ? 14.298 -8.396 -21.835 1.00 86.31 92 THR A N 1
ATOM 716 C CA . THR A 1 92 ? 13.249 -7.875 -20.957 1.00 86.31 92 THR A CA 1
ATOM 717 C C . THR A 1 92 ? 13.288 -6.352 -20.948 1.00 86.31 92 THR A C 1
ATOM 719 O O . THR A 1 92 ? 14.327 -5.735 -20.702 1.00 86.31 92 THR A O 1
ATOM 722 N N . PHE A 1 93 ? 12.138 -5.738 -21.205 1.00 83.31 93 PHE A N 1
ATOM 723 C CA . PHE A 1 93 ? 11.940 -4.294 -21.174 1.00 83.31 93 PHE A CA 1
ATOM 724 C C . PHE A 1 93 ? 10.998 -3.954 -20.031 1.00 83.31 93 PHE A C 1
ATOM 726 O O . PHE A 1 93 ? 9.857 -4.405 -20.042 1.00 83.31 93 PHE A O 1
ATOM 733 N N . VAL A 1 94 ? 11.461 -3.158 -19.066 1.00 82.38 94 VAL A N 1
ATOM 734 C CA . VAL A 1 94 ? 10.659 -2.702 -17.923 1.00 82.38 94 VAL A CA 1
ATOM 735 C C . VAL A 1 94 ? 10.196 -1.265 -18.160 1.00 82.38 94 VAL A C 1
ATOM 737 O O . VAL A 1 94 ? 10.997 -0.407 -18.527 1.00 82.38 94 VAL A O 1
ATOM 740 N N . PHE A 1 95 ? 8.915 -1.002 -17.918 1.00 81.12 95 PHE A N 1
ATOM 741 C CA . PHE A 1 95 ? 8.290 0.315 -18.005 1.00 81.12 95 PHE A CA 1
ATOM 742 C C . PHE A 1 95 ? 7.672 0.677 -16.662 1.00 81.12 95 PHE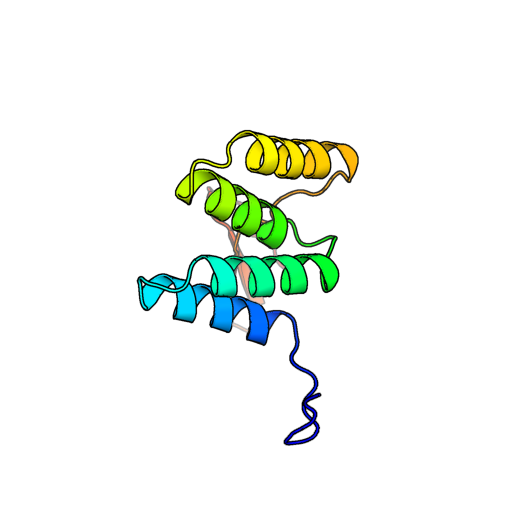 A C 1
ATOM 744 O O . PHE A 1 95 ? 6.994 -0.141 -16.045 1.00 81.12 95 PHE A O 1
ATOM 751 N N . THR A 1 96 ? 7.856 1.915 -16.228 1.00 79.00 96 THR A N 1
ATOM 752 C CA . THR A 1 96 ? 7.268 2.470 -15.007 1.00 79.00 96 THR A CA 1
ATOM 753 C C . THR A 1 96 ? 6.326 3.631 -15.317 1.00 79.00 96 THR A C 1
ATOM 755 O O . THR A 1 96 ? 6.392 4.270 -16.371 1.00 79.00 96 THR A O 1
ATOM 758 N N . VAL A 1 97 ? 5.411 3.934 -14.393 1.00 67.38 97 VAL A N 1
ATOM 759 C CA . VAL A 1 97 ? 4.555 5.126 -14.508 1.00 67.38 97 VAL A CA 1
ATOM 760 C C . VAL A 1 97 ? 5.437 6.384 -14.523 1.00 67.38 97 VAL A C 1
ATOM 762 O O . VAL A 1 97 ? 6.203 6.600 -13.589 1.00 67.38 97 VAL A O 1
ATOM 765 N N . ASN A 1 98 ? 5.278 7.230 -15.550 1.00 64.00 98 ASN A N 1
ATOM 766 C CA . ASN A 1 98 ? 6.135 8.377 -15.910 1.00 64.00 98 ASN A CA 1
ATOM 767 C C . ASN A 1 98 ? 7.464 8.054 -16.615 1.00 64.00 98 ASN A C 1
ATOM 769 O O . ASN A 1 98 ? 8.294 8.960 -16.752 1.00 64.00 98 ASN A O 1
ATOM 773 N N . ASP A 1 99 ? 7.658 6.842 -17.145 1.00 67.94 99 ASP A N 1
ATOM 774 C CA . ASP A 1 99 ? 8.771 6.610 -18.065 1.00 67.94 99 ASP A CA 1
ATOM 775 C C . ASP A 1 99 ? 8.589 7.430 -19.341 1.00 67.94 99 ASP A C 1
ATOM 777 O O . ASP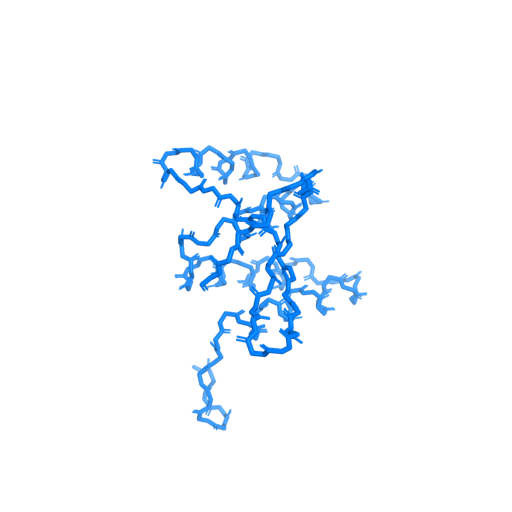 A 1 99 ? 7.766 7.134 -20.205 1.00 67.94 99 ASP A O 1
ATOM 781 N N . LYS A 1 100 ? 9.366 8.510 -19.442 1.00 58.78 100 LYS A N 1
ATOM 782 C CA . LYS A 1 100 ? 9.360 9.374 -20.619 1.00 58.78 100 LYS A CA 1
ATOM 783 C C . LYS A 1 100 ? 10.362 8.970 -21.684 1.00 58.78 100 LYS A C 1
ATOM 785 O O . LYS A 1 100 ? 10.207 9.533 -22.752 1.00 58.78 100 LYS A O 1
ATOM 790 N N . LEU A 1 101 ? 11.337 8.081 -21.419 1.00 54.03 101 LEU A N 1
ATOM 791 C CA . LEU A 1 101 ? 12.306 7.538 -22.405 1.00 54.03 101 LEU A CA 1
ATOM 792 C C . LEU A 1 101 ? 13.416 6.625 -21.807 1.00 54.03 101 LEU A C 1
ATOM 794 O O . LEU A 1 101 ? 14.368 6.306 -22.514 1.00 54.03 101 LEU A O 1
ATOM 798 N N . ASN A 1 102 ? 13.357 6.189 -20.540 1.00 50.12 102 ASN A N 1
ATOM 799 C CA . ASN A 1 102 ? 14.455 5.417 -19.934 1.00 50.12 102 ASN A CA 1
ATOM 800 C C . ASN A 1 102 ? 14.177 3.908 -19.952 1.00 50.12 102 ASN A C 1
ATOM 802 O O . ASN A 1 102 ? 13.746 3.341 -18.954 1.00 50.12 102 ASN A O 1
ATOM 806 N N . LEU A 1 103 ? 14.487 3.243 -21.071 1.00 51.22 103 LEU A N 1
ATOM 807 C CA . LEU A 1 103 ? 14.621 1.784 -21.082 1.00 51.22 103 LEU A CA 1
ATOM 808 C C . LEU A 1 103 ? 15.692 1.380 -20.062 1.00 51.22 103 LEU A C 1
ATOM 810 O O . LEU A 1 103 ? 16.886 1.595 -20.284 1.00 51.22 103 LEU A O 1
ATOM 814 N N . ARG A 1 104 ? 15.280 0.773 -18.951 1.00 54.50 104 ARG A N 1
ATOM 815 C CA . ARG A 1 104 ? 16.195 0.006 -18.109 1.00 54.50 104 ARG A CA 1
ATOM 816 C C . ARG A 1 104 ? 16.145 -1.436 -18.586 1.00 54.50 104 ARG A C 1
ATOM 818 O O . ARG A 1 104 ? 15.115 -2.092 -18.473 1.00 54.50 104 ARG A O 1
ATOM 825 N N . MET A 1 105 ? 17.251 -1.886 -19.170 1.00 47.97 105 MET A N 1
ATOM 826 C CA . MET A 1 105 ? 17.485 -3.308 -19.394 1.00 47.97 105 MET A CA 1
ATOM 827 C C . MET A 1 105 ? 17.812 -3.928 -18.034 1.00 47.97 105 MET A C 1
ATOM 829 O O . MET A 1 105 ? 18.689 -3.411 -17.338 1.00 47.97 105 MET A O 1
ATOM 833 N N . ALA A 1 106 ? 17.049 -4.950 -17.647 1.00 51.16 106 ALA A N 1
ATOM 834 C CA . ALA A 1 106 ? 17.326 -5.765 -16.467 1.00 51.16 106 ALA A CA 1
ATOM 835 C C . ALA A 1 106 ? 18.462 -6.758 -16.750 1.00 51.16 106 ALA A C 1
ATOM 837 O O . ALA A 1 106 ? 18.571 -7.205 -17.917 1.00 51.16 106 ALA A O 1
#

Sequence (106 aa):
MTQIHGLNPGHEHYACLVDLIGRAGGLDEARREVAKKLFELEPDNGGNYVLLSNMYKDNGSLEEADEITRSMGINRIRKDHGCCWIDVDNKTFVFTVNDKLNLRMA

Foldseek 3Di:
DDDDPVDDDALVNLVVVLVVVVVVPPCLVVSLVSLVVSCVRCVQAPVSLCSNLVSCVVVVVNVVSVVSVVVCVVVVRDHDFDWDWDADPNWIFIDGDPCPDDTDTD

Radius of gyration: 17.02 Å; chains: 1; bounding box: 37×38×43 Å

Secondary structure (DSSP, 8-state):
---SSS----HHHHHHHHHHHHHTTS-HHHHHHHHHHHHHH-TT-HHHHHHHHHHHHHTT-HHHHHHHHHHHHHTT--PPPPEEEEEETTEEEEEETT-SS--EE-